Protein AF-A0AAN7B125-F1 (afdb_monomer)

Mean predicted aligned error: 14.92 Å

Organism: NCBI:txid261697

Solvent-accessible surface area (backbone atoms only — not comparable to full-atom values): 8535 Å² total; per-residue (Å²): 144,81,90,85,90,83,89,74,84,82,76,63,63,69,61,56,51,55,52,49,53,53,51,49,52,53,51,53,51,54,50,52,54,50,54,52,51,53,52,50,50,54,54,58,74,46,65,67,40,29,68,58,43,48,72,75,67,44,90,86,21,77,43,56,79,90,70,43,91,51,66,88,35,71,66,35,53,54,46,52,53,47,53,51,48,54,46,44,45,39,73,70,56,51,38,48,45,41,70,36,47,34,90,87,30,52,44,32,29,82,75,24,55,34,37,42,56,74,78,78,76,44,30,55,69,43,78,43,88,88,41,50,72,70,48,81,83,44,70,73,81,84,125

Foldseek 3Di:
DDDDDDDPDPPPPVVVVVVVVVVVLVVVLVVVVVVVVVVVVVVVVCVQFDPLCVVVPHPPRRDDLVPDPCCVPPSNVVVVVVVVVVCCCCPVVLQCLQVDADPQQRHGLVPFQQWDDPPVPSNDIDGDDVGDGSHHPNPPPPD

Structure (mmCIF, N/CA/C/O backbone):
data_AF-A0AAN7B125-F1
#
_entry.id   AF-A0AAN7B125-F1
#
loop_
_atom_site.group_PDB
_atom_site.id
_atom_site.type_symbol
_atom_site.label_atom_id
_atom_site.label_alt_id
_atom_site.label_comp_id
_atom_site.label_asym_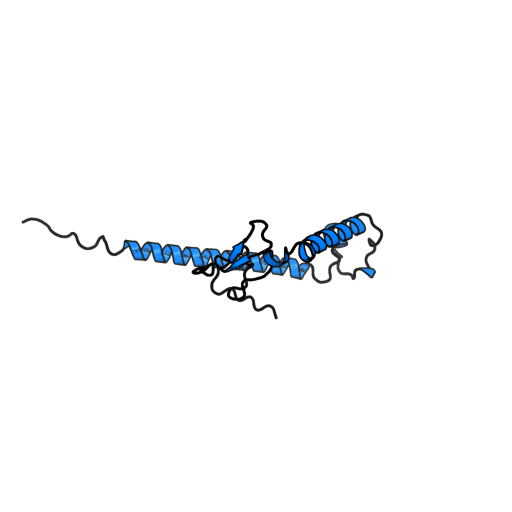id
_atom_site.label_entity_id
_atom_site.label_seq_id
_atom_site.pdbx_PDB_ins_code
_atom_site.Cartn_x
_atom_site.Cartn_y
_atom_site.Cartn_z
_atom_site.occupancy
_atom_site.B_iso_or_equiv
_atom_site.auth_seq_id
_atom_site.auth_comp_id
_atom_site.auth_asym_id
_atom_site.auth_atom_id
_atom_site.pdbx_PDB_model_num
ATOM 1 N N . SER A 1 1 ? -35.787 22.859 63.362 1.00 43.91 1 SER A N 1
ATOM 2 C CA . SER A 1 1 ? -36.074 22.870 61.915 1.00 43.91 1 SER A CA 1
ATOM 3 C C . SER A 1 1 ? -34.750 22.960 61.172 1.00 43.91 1 SER A C 1
ATOM 5 O O . SER A 1 1 ? -34.173 24.036 61.114 1.00 43.91 1 SER A O 1
ATOM 7 N N . ILE A 1 2 ? -34.184 21.823 60.749 1.00 35.06 2 ILE A N 1
ATOM 8 C CA . ILE A 1 2 ? -32.894 21.752 60.042 1.00 35.06 2 ILE A CA 1
ATOM 9 C C . ILE A 1 2 ? -33.045 20.765 58.881 1.00 35.06 2 ILE A C 1
ATOM 11 O O . ILE A 1 2 ? -33.550 19.658 59.050 1.00 35.06 2 ILE A O 1
ATOM 15 N N . ARG A 1 3 ? -32.638 21.249 57.706 1.00 42.34 3 ARG A N 1
ATOM 16 C CA . ARG A 1 3 ? -32.672 20.642 56.373 1.00 42.34 3 ARG A CA 1
ATOM 17 C C . ARG A 1 3 ? -31.980 19.276 56.325 1.00 42.34 3 ARG A C 1
ATOM 19 O O . ARG A 1 3 ? -30.883 19.143 56.854 1.00 42.34 3 ARG A O 1
ATOM 26 N N . LYS A 1 4 ? -32.552 18.337 55.564 1.00 36.84 4 LYS A N 1
ATOM 27 C CA . LYS A 1 4 ? -31.807 17.310 54.815 1.00 36.84 4 LYS A CA 1
ATOM 28 C C . LYS A 1 4 ? -32.515 17.054 53.480 1.00 36.84 4 LYS A C 1
ATOM 30 O O . LYS A 1 4 ? -33.479 16.303 53.414 1.00 36.84 4 LYS A O 1
ATOM 35 N N . GLN A 1 5 ? -32.041 17.720 52.434 1.00 45.06 5 GLN A N 1
ATOM 36 C CA . GLN A 1 5 ? -32.229 17.320 51.042 1.00 45.06 5 GLN A CA 1
ATOM 37 C C . GLN A 1 5 ? -30.831 17.267 50.437 1.00 45.06 5 GLN A C 1
ATOM 39 O O . GLN A 1 5 ? -30.386 18.248 49.868 1.00 45.06 5 GLN A O 1
ATOM 44 N N . ASP A 1 6 ? -30.137 16.148 50.607 1.00 43.84 6 ASP A N 1
ATOM 45 C CA . ASP A 1 6 ? -28.892 15.863 49.895 1.00 43.84 6 ASP A CA 1
ATOM 46 C C . ASP A 1 6 ? -28.860 14.357 49.641 1.00 43.84 6 ASP A C 1
ATOM 48 O O . ASP A 1 6 ? -28.513 13.567 50.514 1.00 43.84 6 ASP A O 1
ATOM 52 N N . GLY A 1 7 ? -29.339 13.946 48.466 1.00 38.97 7 GLY A N 1
ATOM 53 C CA . GLY A 1 7 ? -29.439 12.527 48.114 1.00 38.97 7 GLY A CA 1
ATOM 54 C C . GLY A 1 7 ? -29.628 12.238 46.627 1.00 38.97 7 GLY A C 1
ATOM 55 O O . GLY A 1 7 ? -30.124 11.171 46.289 1.00 38.97 7 GLY A O 1
ATOM 56 N N . VAL A 1 8 ? -29.284 13.170 45.726 1.00 44.94 8 VAL A N 1
ATOM 57 C CA . VAL A 1 8 ? -29.520 12.986 44.273 1.00 44.94 8 VAL A CA 1
ATOM 58 C C . VAL A 1 8 ? -28.265 13.214 43.412 1.00 44.94 8 VAL A C 1
ATOM 60 O O . VAL A 1 8 ? -28.273 12.942 42.216 1.00 44.94 8 VAL A O 1
ATOM 63 N N . ALA A 1 9 ? -27.139 13.652 43.981 1.00 43.25 9 ALA A N 1
ATOM 64 C CA . ALA A 1 9 ? -25.988 14.068 43.171 1.00 43.25 9 ALA A CA 1
ATOM 65 C C . ALA A 1 9 ? -25.040 12.933 42.720 1.00 43.25 9 ALA A C 1
ATOM 67 O O . ALA A 1 9 ? -24.171 13.176 41.884 1.00 43.25 9 ALA A O 1
ATOM 68 N N . GLU A 1 10 ? -25.178 11.701 43.222 1.00 43.03 10 GLU A N 1
ATOM 69 C CA . GLU A 1 10 ? -24.097 10.702 43.102 1.00 43.03 10 GLU A CA 1
ATOM 70 C C . GLU A 1 10 ? -24.334 9.579 42.072 1.00 43.03 10 GLU A C 1
ATOM 72 O O . GLU A 1 10 ? -23.414 8.838 41.741 1.00 43.03 10 GLU A O 1
ATOM 77 N N . VAL A 1 11 ? -25.522 9.496 41.460 1.00 45.34 11 VAL A N 1
ATOM 78 C CA . VAL A 1 11 ? -25.877 8.400 40.525 1.00 45.34 11 VAL A CA 1
ATOM 79 C C . VAL A 1 11 ? -25.667 8.764 39.037 1.00 45.34 11 VAL A C 1
ATOM 81 O O . VAL A 1 11 ? -25.629 7.891 38.173 1.00 45.34 11 VAL A O 1
ATOM 84 N N . LEU A 1 12 ? -25.454 10.043 38.699 1.00 47.97 12 LEU A N 1
ATOM 85 C CA . LEU A 1 12 ? -25.426 10.528 37.302 1.00 47.97 12 LEU A CA 1
ATOM 86 C C . LEU A 1 12 ? -24.040 10.534 36.622 1.00 47.97 12 LEU A C 1
ATOM 88 O O . LEU A 1 12 ? -23.951 10.662 35.399 1.00 47.97 12 LEU A O 1
ATOM 92 N N . ARG A 1 13 ? -22.940 10.389 37.371 1.00 49.44 13 ARG A N 1
ATOM 93 C CA . ARG A 1 13 ? -21.573 10.460 36.808 1.00 49.44 13 ARG A CA 1
ATOM 94 C C . ARG A 1 13 ? -21.173 9.255 35.932 1.00 49.44 13 ARG A C 1
ATOM 96 O O . ARG A 1 13 ? -20.663 9.509 34.837 1.00 49.44 13 ARG A O 1
ATOM 103 N N . PRO A 1 14 ? -21.447 7.986 36.304 1.00 50.62 14 PRO A N 1
ATOM 104 C CA . PRO A 1 14 ? -21.005 6.824 35.521 1.00 50.62 14 PRO A CA 1
ATOM 105 C C . PRO A 1 14 ? -21.664 6.728 34.135 1.00 50.62 14 PRO A C 1
ATOM 107 O O . PRO A 1 14 ? -21.019 6.346 33.159 1.00 50.62 14 PRO A O 1
ATOM 110 N N . GLN A 1 15 ? -22.934 7.140 34.015 1.00 53.91 15 GLN A N 1
ATOM 111 C CA . GLN A 1 15 ? -23.668 7.100 32.742 1.00 53.91 15 GLN A CA 1
ATOM 112 C C . GLN A 1 15 ? -23.100 8.089 31.716 1.00 53.91 15 GLN A C 1
ATOM 114 O O . GLN A 1 15 ? -23.034 7.793 30.524 1.00 53.91 15 GLN A O 1
ATOM 119 N N . SER A 1 16 ? -22.624 9.251 32.172 1.00 64.38 16 SER A N 1
ATOM 120 C CA . SER A 1 16 ? -22.056 10.277 31.291 1.00 64.38 16 SER A CA 1
ATOM 121 C C . SER A 1 16 ? -20.734 9.845 30.641 1.00 64.38 16 SER A C 1
ATOM 123 O O . SER A 1 16 ? -20.464 10.199 29.492 1.00 64.38 16 SER A O 1
ATOM 125 N N . GLN A 1 17 ? -19.933 9.046 31.350 1.00 69.69 17 GLN A N 1
ATOM 126 C CA . GLN A 1 17 ? -18.635 8.558 30.890 1.00 69.69 17 GLN A CA 1
ATOM 127 C C . GLN A 1 17 ? -18.803 7.412 29.887 1.00 69.69 17 GLN A C 1
ATOM 129 O O . GLN A 1 17 ? -18.269 7.491 28.784 1.00 69.69 17 GLN A O 1
ATOM 134 N N . ALA A 1 18 ? -19.662 6.434 30.196 1.00 71.75 18 ALA A N 1
ATOM 135 C CA . ALA A 1 18 ? -19.988 5.334 29.287 1.00 71.75 18 ALA A CA 1
ATOM 136 C C . ALA A 1 18 ? -20.588 5.826 27.954 1.00 71.75 18 ALA A C 1
ATOM 138 O O . ALA A 1 18 ? -20.242 5.331 26.880 1.00 71.75 18 ALA A O 1
ATOM 139 N N . VAL A 1 19 ? -21.448 6.851 27.997 1.00 77.25 19 VAL A N 1
ATOM 140 C CA . VAL A 1 19 ? -22.017 7.466 26.785 1.00 77.25 19 VAL A CA 1
ATOM 141 C C . VAL A 1 19 ? -20.947 8.200 25.969 1.00 77.25 19 VAL A C 1
ATOM 143 O O . VAL A 1 19 ? -20.952 8.113 24.740 1.00 77.25 19 VAL A O 1
ATOM 146 N N . ARG A 1 20 ? -20.006 8.900 26.618 1.00 74.25 20 ARG A N 1
ATOM 147 C CA . ARG A 1 20 ? -18.870 9.546 25.933 1.00 74.25 20 ARG A CA 1
ATOM 148 C C . ARG A 1 20 ? -17.952 8.520 25.277 1.00 74.25 20 ARG A C 1
ATOM 150 O O . ARG A 1 20 ? -17.611 8.688 24.112 1.00 74.25 20 ARG A O 1
ATOM 157 N N . GLU A 1 21 ? -17.616 7.443 25.979 1.00 76.00 21 GLU A N 1
ATOM 158 C CA . GLU A 1 21 ? -16.791 6.354 25.448 1.00 76.00 21 GLU A CA 1
ATOM 159 C C . GLU A 1 21 ? -17.463 5.647 24.267 1.00 76.00 21 GLU A C 1
ATOM 161 O O . GLU A 1 21 ? -16.819 5.384 23.254 1.00 76.00 21 GLU A O 1
ATOM 166 N N . SER A 1 22 ? -18.770 5.390 24.351 1.00 72.81 22 SER A N 1
ATOM 167 C CA . SER A 1 22 ? -19.545 4.804 23.252 1.00 72.81 22 SER A CA 1
ATOM 168 C C . SER A 1 22 ? -19.554 5.707 22.009 1.00 72.81 22 SER A C 1
ATOM 170 O O . SER A 1 22 ? -19.305 5.245 20.890 1.00 72.81 22 SER A O 1
ATOM 172 N N . ARG A 1 23 ? -19.760 7.018 22.193 1.00 75.19 23 ARG A N 1
ATOM 173 C CA . ARG A 1 23 ? -19.692 8.006 21.103 1.00 75.19 23 ARG A CA 1
ATOM 174 C C . ARG A 1 23 ? -18.298 8.091 20.488 1.00 75.19 23 ARG A C 1
ATOM 176 O O . ARG A 1 23 ? -18.187 8.115 19.265 1.00 75.19 23 ARG A O 1
ATOM 183 N N . GLN A 1 24 ? -17.256 8.083 21.317 1.00 73.62 24 GLN A N 1
ATOM 184 C CA . GLN A 1 24 ? -15.870 8.105 20.861 1.00 73.62 24 GLN A CA 1
ATOM 185 C C . GLN A 1 24 ? -15.551 6.867 20.014 1.00 73.62 24 GLN A C 1
ATOM 187 O O . GLN A 1 24 ? -15.118 7.008 18.874 1.00 73.62 24 GLN A O 1
ATOM 192 N N . ARG A 1 25 ? -15.896 5.665 20.499 1.00 70.56 25 ARG A N 1
ATOM 193 C CA . ARG A 1 25 ? -15.733 4.407 19.746 1.00 70.56 25 ARG A CA 1
ATOM 194 C C . ARG A 1 25 ? -16.458 4.436 18.402 1.00 70.56 25 ARG A C 1
ATOM 196 O O . ARG A 1 25 ? -15.910 4.006 17.393 1.00 70.56 25 ARG A O 1
ATOM 203 N N . THR A 1 26 ? -17.676 4.972 18.376 1.00 70.56 26 THR A N 1
ATOM 204 C CA . THR A 1 26 ? -18.472 5.084 17.144 1.00 70.56 26 THR A CA 1
ATOM 205 C C . THR A 1 26 ? -17.822 6.046 16.146 1.00 70.56 26 THR A C 1
ATOM 207 O O . THR A 1 26 ? -17.769 5.767 14.948 1.00 70.56 26 THR A O 1
ATOM 210 N N . SER A 1 27 ? -17.289 7.168 16.636 1.00 73.38 27 SER A N 1
ATOM 211 C CA . SER A 1 27 ? -16.549 8.139 15.828 1.00 73.38 27 SER A CA 1
ATOM 212 C C . SER A 1 27 ? -15.260 7.544 15.254 1.00 73.38 27 SER A C 1
ATOM 214 O O . SER A 1 27 ? -14.988 7.706 14.065 1.00 73.38 27 SER A O 1
ATOM 216 N N . ASP A 1 28 ? -14.487 6.826 16.070 1.00 70.88 28 ASP A N 1
ATOM 217 C CA . ASP A 1 28 ? -13.236 6.192 15.645 1.00 70.88 28 ASP A CA 1
ATOM 218 C C . ASP A 1 28 ? -13.479 5.088 14.606 1.00 70.88 28 ASP A C 1
ATOM 220 O O . ASP A 1 28 ? -12.762 5.020 13.606 1.00 70.88 28 ASP A O 1
ATOM 224 N N . LEU A 1 29 ? -14.538 4.286 14.772 1.00 69.94 29 LEU A N 1
ATOM 225 C CA . LEU A 1 29 ? -14.965 3.311 13.764 1.00 69.94 29 LEU A CA 1
ATOM 226 C C . LEU A 1 29 ? -15.332 3.994 12.446 1.00 69.94 29 LEU A C 1
ATOM 228 O O . LEU A 1 29 ? -14.868 3.583 11.384 1.00 69.94 29 LEU A O 1
ATOM 232 N N . ARG A 1 30 ? -16.134 5.064 12.500 1.00 71.62 30 ARG A N 1
ATOM 233 C CA . ARG A 1 30 ? -16.547 5.804 11.301 1.00 71.62 30 ARG A CA 1
ATOM 234 C C . ARG A 1 30 ? -15.353 6.409 10.560 1.00 71.62 30 ARG A C 1
ATOM 236 O O . ARG A 1 30 ? -15.341 6.383 9.331 1.00 71.62 30 ARG A O 1
ATOM 243 N N . ARG A 1 31 ? -14.356 6.925 11.289 1.00 74.75 31 ARG A N 1
ATOM 244 C CA . ARG A 1 31 ? -13.098 7.405 10.701 1.00 74.75 31 ARG A CA 1
ATOM 245 C C . ARG A 1 31 ?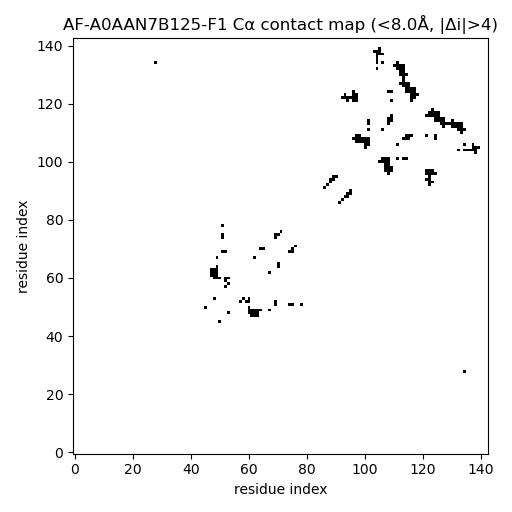 -12.361 6.266 9.993 1.00 74.75 31 ARG A C 1
ATOM 247 O O . ARG A 1 31 ? -12.052 6.412 8.816 1.00 74.75 31 ARG A O 1
ATOM 254 N N . GLY A 1 32 ? -12.190 5.123 10.659 1.00 71.81 32 GLY A N 1
ATOM 255 C CA . GLY A 1 32 ? -11.536 3.952 10.067 1.00 71.81 32 GLY A CA 1
ATOM 256 C C . GLY A 1 32 ? -12.225 3.457 8.789 1.00 71.81 32 GLY A C 1
ATOM 257 O O . GLY A 1 32 ? -11.558 3.188 7.796 1.00 71.81 32 GLY A O 1
ATOM 258 N N . TYR A 1 33 ? -13.562 3.416 8.758 1.00 71.06 33 TYR A N 1
ATOM 259 C CA . TYR A 1 33 ? -14.303 3.053 7.541 1.00 71.06 33 TYR A CA 1
ATOM 260 C C . TYR A 1 33 ? -14.065 4.020 6.383 1.00 71.06 33 TYR A C 1
ATOM 262 O O . TYR A 1 33 ? -13.948 3.588 5.237 1.00 71.06 33 TYR A O 1
ATOM 270 N N . LYS A 1 34 ? -13.994 5.323 6.672 1.00 76.06 34 LYS A N 1
ATOM 271 C CA . LYS A 1 34 ? -13.725 6.338 5.654 1.00 76.06 34 LYS A CA 1
ATOM 272 C C . LYS A 1 34 ? -12.318 6.175 5.075 1.00 76.06 34 LYS A C 1
ATOM 274 O O . LYS A 1 34 ? -12.178 6.135 3.859 1.00 76.06 34 LYS A O 1
ATOM 279 N N . GLU A 1 35 ? -11.313 6.007 5.931 1.00 78.56 35 GLU A N 1
ATOM 280 C CA . GLU A 1 35 ? -9.921 5.784 5.519 1.00 78.56 35 GLU A CA 1
ATOM 281 C C . GLU A 1 35 ? -9.785 4.521 4.650 1.00 78.56 35 GLU A C 1
ATOM 283 O O . GLU A 1 35 ? -9.173 4.555 3.583 1.00 78.56 35 GLU A O 1
ATOM 288 N N . VAL A 1 36 ? -10.426 3.414 5.048 1.00 76.00 36 VAL A N 1
ATOM 289 C CA . VAL A 1 36 ? -10.442 2.171 4.256 1.00 76.00 36 VAL A CA 1
ATOM 290 C C . VAL A 1 36 ? -11.101 2.386 2.895 1.00 76.00 36 VAL A C 1
ATOM 292 O O . VAL A 1 36 ? -10.558 1.950 1.879 1.00 76.00 36 VAL A O 1
ATOM 295 N N . ALA A 1 37 ? -12.251 3.062 2.852 1.00 75.31 37 ALA A N 1
ATOM 296 C CA . ALA A 1 37 ? -12.957 3.328 1.602 1.00 75.31 37 ALA A CA 1
ATOM 297 C C . ALA A 1 37 ? -12.130 4.206 0.647 1.00 75.31 37 ALA A C 1
ATOM 299 O O . 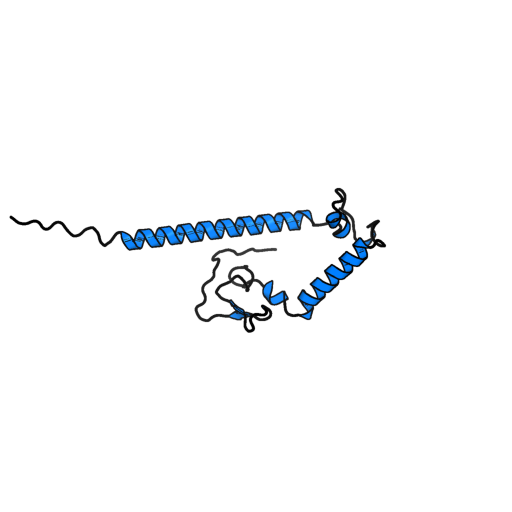ALA A 1 37 ? -12.103 3.950 -0.557 1.00 75.31 37 ALA A O 1
ATOM 300 N N . GLU A 1 38 ? -11.415 5.203 1.173 1.00 80.88 38 GLU A N 1
ATOM 301 C CA . GLU A 1 38 ? -10.521 6.064 0.393 1.00 80.88 38 GLU A CA 1
ATOM 302 C C . GLU A 1 38 ? -9.362 5.267 -0.216 1.00 80.88 38 GLU A C 1
ATOM 304 O O . GLU A 1 38 ? -9.112 5.371 -1.419 1.00 80.88 38 GLU A O 1
ATOM 309 N N . VAL A 1 39 ? -8.710 4.404 0.569 1.00 76.50 39 VAL A N 1
ATOM 310 C CA . VAL A 1 39 ? -7.642 3.529 0.060 1.00 76.50 39 VAL A CA 1
ATOM 311 C C . VAL A 1 39 ? -8.185 2.554 -0.983 1.00 76.50 39 VAL A C 1
ATOM 313 O O . VAL A 1 39 ? -7.586 2.386 -2.043 1.00 76.50 39 VAL A O 1
ATOM 316 N N . GLN A 1 40 ? -9.345 1.940 -0.739 1.00 75.31 40 GLN A N 1
ATOM 317 C CA . GLN A 1 40 ? -9.982 1.048 -1.712 1.00 75.31 40 GLN A CA 1
ATOM 318 C C . GLN A 1 40 ? -10.283 1.766 -3.029 1.00 75.31 40 GLN A C 1
ATOM 320 O O . GLN A 1 40 ? -10.060 1.201 -4.099 1.00 75.31 40 GLN A O 1
ATOM 325 N N . GLN A 1 41 ? -10.759 3.010 -2.971 1.00 80.69 41 GLN A N 1
ATOM 326 C CA . GLN A 1 41 ? -11.021 3.805 -4.165 1.00 80.69 41 GLN A CA 1
ATOM 327 C C . GLN A 1 41 ? -9.728 4.129 -4.925 1.00 80.69 41 GLN A C 1
ATOM 329 O O . GLN A 1 41 ? -9.689 4.007 -6.151 1.00 80.69 41 GLN A O 1
ATOM 334 N N . GLN A 1 42 ? -8.656 4.483 -4.212 1.00 79.62 42 GLN A N 1
ATOM 335 C CA . GLN A 1 42 ? -7.343 4.708 -4.816 1.00 79.62 42 GLN A CA 1
ATOM 336 C C . GLN A 1 42 ? -6.824 3.440 -5.502 1.00 79.62 42 GLN A C 1
ATOM 338 O O . GLN A 1 42 ? -6.427 3.503 -6.665 1.00 79.62 42 GLN A O 1
ATOM 343 N N . LEU A 1 43 ? -6.908 2.280 -4.844 1.00 79.75 43 LEU A N 1
ATOM 344 C CA . LEU A 1 43 ? -6.495 0.995 -5.415 1.00 79.75 43 LEU A CA 1
ATOM 345 C C . LEU A 1 43 ? -7.313 0.624 -6.655 1.00 79.75 43 LEU A C 1
ATOM 347 O O . LEU A 1 43 ? -6.731 0.255 -7.673 1.00 79.75 43 LEU A O 1
ATOM 351 N N . LYS A 1 44 ? -8.643 0.782 -6.610 1.00 79.81 44 LYS A N 1
ATOM 352 C CA . LYS A 1 44 ? -9.524 0.551 -7.769 1.00 79.81 44 LYS A CA 1
ATOM 353 C C . LYS A 1 44 ? -9.132 1.421 -8.957 1.00 79.81 44 LYS A C 1
ATOM 355 O O . LYS A 1 44 ? -9.073 0.926 -10.075 1.00 79.81 44 LYS A O 1
ATOM 360 N N . SER A 1 45 ? -8.804 2.689 -8.711 1.00 80.62 45 SER A N 1
ATOM 361 C CA . S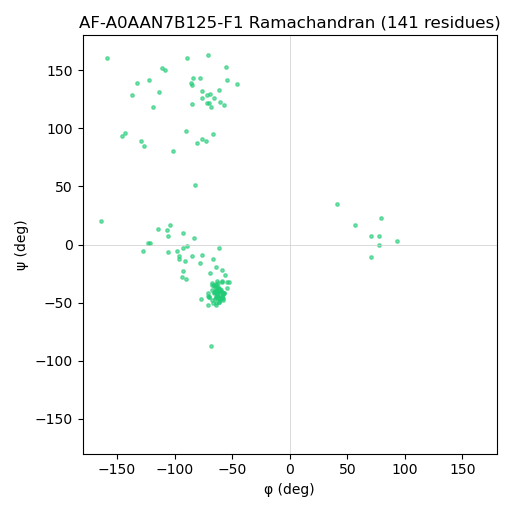ER A 1 45 ? -8.378 3.613 -9.768 1.00 80.62 45 SER A CA 1
ATOM 362 C C . SER A 1 45 ? -7.032 3.253 -10.407 1.00 80.62 45 SER A C 1
ATOM 364 O O . SER A 1 45 ? -6.682 3.838 -11.428 1.00 80.62 45 SER A O 1
ATOM 366 N N . CYS A 1 46 ? -6.268 2.338 -9.803 1.00 79.81 46 CYS A N 1
ATOM 367 C CA . CYS A 1 46 ? -4.997 1.839 -10.323 1.00 79.81 46 CYS A CA 1
ATOM 368 C C . CYS A 1 46 ? -5.144 0.519 -11.096 1.00 79.81 46 CYS A C 1
ATOM 370 O O . CYS A 1 46 ? -4.179 0.074 -11.717 1.00 79.81 46 CYS A O 1
ATOM 372 N N . VAL A 1 47 ? -6.312 -0.133 -11.053 1.00 81.88 47 VAL A N 1
ATOM 373 C CA . VAL A 1 47 ? -6.532 -1.410 -11.743 1.00 81.88 47 VAL A CA 1
ATOM 374 C C . VAL A 1 47 ? -6.450 -1.195 -13.252 1.00 81.88 47 VAL A C 1
ATOM 376 O O . VAL A 1 47 ? -7.135 -0.345 -13.811 1.00 81.88 47 VAL A O 1
ATOM 379 N N . GLY A 1 48 ? -5.594 -1.976 -13.915 1.00 79.25 48 GLY A N 1
ATOM 380 C CA . GLY A 1 48 ? -5.363 -1.876 -15.358 1.00 79.25 48 GLY A CA 1
ATOM 381 C C . GLY A 1 48 ? -4.471 -0.705 -15.783 1.00 79.25 48 GLY A C 1
ATOM 382 O O . GLY A 1 48 ? -4.190 -0.577 -16.973 1.00 79.25 48 GLY A O 1
ATOM 383 N N . CYS A 1 49 ? -3.996 0.122 -14.845 1.00 86.25 49 CYS A N 1
ATOM 384 C CA . CYS A 1 49 ? -3.033 1.179 -15.133 1.00 86.25 49 CYS A CA 1
ATOM 385 C C . CYS A 1 49 ? -1.591 0.655 -15.088 1.00 86.25 49 CYS A C 1
ATOM 387 O O . CYS A 1 49 ? -1.188 -0.052 -14.162 1.00 86.25 49 CYS A O 1
ATOM 389 N N . CYS A 1 50 ? -0.764 1.103 -16.026 1.00 88.38 50 CYS A N 1
ATOM 390 C CA . CYS A 1 50 ? 0.676 0.982 -15.942 1.00 88.38 50 CYS A CA 1
ATOM 391 C C . CYS A 1 50 ? 1.204 1.886 -14.826 1.00 88.38 50 CYS A C 1
ATOM 393 O O . CYS A 1 50 ? 1.084 3.112 -14.873 1.00 88.38 50 CYS A O 1
ATOM 395 N N . VAL A 1 51 ? 1.835 1.266 -13.828 1.00 84.00 51 VAL A N 1
ATOM 396 C CA . VAL A 1 51 ? 2.393 1.956 -12.658 1.00 84.00 51 VAL A CA 1
ATOM 397 C C . VAL A 1 51 ? 3.447 3.004 -13.031 1.00 84.00 51 VAL A C 1
ATOM 399 O O . VAL A 1 51 ? 3.522 4.039 -12.378 1.00 84.00 51 VAL A O 1
ATOM 402 N N . VAL A 1 52 ? 4.218 2.780 -14.102 1.00 88.25 52 VAL A N 1
ATOM 403 C CA . VAL A 1 52 ? 5.247 3.724 -14.568 1.00 88.25 52 VAL A CA 1
ATOM 404 C C . VAL A 1 52 ? 4.600 4.969 -15.171 1.00 88.25 52 VAL A C 1
ATOM 406 O O . VAL A 1 52 ?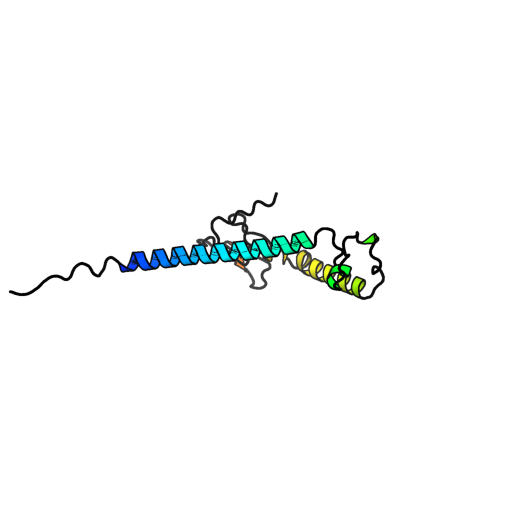 4.887 6.071 -14.716 1.00 88.25 52 VAL A O 1
ATOM 409 N N . CYS A 1 53 ? 3.671 4.803 -16.118 1.00 89.25 53 CYS A N 1
ATOM 410 C CA . CYS A 1 53 ? 2.934 5.915 -16.732 1.00 89.25 53 CYS A CA 1
ATOM 411 C C . CYS A 1 53 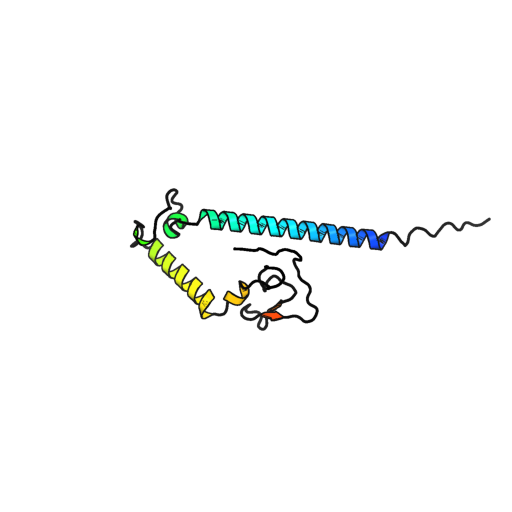? 2.123 6.706 -15.699 1.00 89.25 53 CYS A C 1
ATOM 413 O O . CYS A 1 53 ? 2.128 7.934 -15.704 1.00 89.25 53 CYS A O 1
ATOM 415 N N . ARG A 1 54 ? 1.500 6.017 -14.737 1.00 86.25 54 ARG A N 1
ATOM 416 C CA . ARG A 1 54 ? 0.796 6.686 -13.641 1.00 86.25 54 ARG A CA 1
ATOM 417 C C . ARG A 1 54 ? 1.742 7.483 -12.739 1.00 86.25 54 ARG A C 1
ATOM 419 O O . ARG A 1 54 ? 1.396 8.583 -12.324 1.00 86.25 54 ARG A O 1
ATOM 426 N N . PHE A 1 55 ? 2.924 6.946 -12.434 1.00 84.25 55 PHE A N 1
ATOM 427 C CA . PHE A 1 55 ? 3.914 7.620 -11.590 1.00 84.25 55 PHE A CA 1
ATOM 428 C C . PHE A 1 55 ? 4.445 8.911 -12.224 1.00 84.25 55 PHE A C 1
ATOM 430 O O . PHE A 1 55 ? 4.660 9.890 -11.516 1.00 84.25 55 PHE A O 1
ATOM 437 N N . VAL A 1 56 ? 4.601 8.937 -13.549 1.00 86.25 56 VAL A N 1
ATOM 438 C CA . VAL A 1 56 ? 5.012 10.145 -14.286 1.00 86.25 56 VAL A CA 1
ATOM 439 C C . VAL A 1 56 ? 3.848 11.098 -14.595 1.00 86.25 56 VAL A C 1
ATOM 441 O O . VAL A 1 56 ? 4.050 12.101 -15.273 1.00 86.25 56 VAL A O 1
ATOM 444 N N . GLY A 1 57 ? 2.640 10.815 -14.091 1.00 83.44 57 GLY A N 1
ATOM 445 C CA . GLY A 1 57 ? 1.476 11.696 -14.217 1.00 83.44 57 GLY A CA 1
ATOM 446 C C . GLY A 1 57 ? 0.763 11.632 -15.569 1.00 83.44 57 GLY A C 1
ATOM 447 O O . GLY A 1 57 ? 0.086 12.583 -15.944 1.00 83.44 57 GLY A O 1
ATOM 448 N N . GLU A 1 58 ? 0.910 10.537 -16.316 1.00 84.62 58 GLU A N 1
ATOM 449 C CA . GLU A 1 58 ? 0.283 10.377 -17.628 1.00 84.62 58 GLU A CA 1
ATOM 450 C C . GLU A 1 58 ? -1.218 10.060 -17.491 1.00 84.62 58 GLU A C 1
ATOM 452 O O . GLU A 1 58 ? -1.610 9.108 -16.810 1.00 84.62 58 GLU A O 1
ATOM 457 N N . GLU A 1 59 ? -2.067 10.851 -18.155 1.00 76.94 59 GLU A N 1
ATOM 458 C CA . GLU A 1 59 ? -3.531 10.711 -18.082 1.00 76.94 59 GLU A CA 1
ATOM 459 C C . GLU A 1 59 ? -4.023 9.390 -18.699 1.00 76.94 59 GLU A C 1
ATOM 461 O O . GLU A 1 59 ? -4.943 8.754 -18.184 1.00 76.94 59 GLU A O 1
ATOM 466 N N . GLN A 1 60 ? -3.374 8.936 -19.777 1.00 78.31 60 GLN A N 1
ATOM 467 C CA . GLN A 1 60 ? -3.669 7.667 -20.446 1.00 78.31 60 GLN A CA 1
ATOM 468 C C . GLN A 1 60 ? -2.654 6.596 -20.046 1.00 78.31 60 GLN A C 1
ATOM 470 O O . GLN A 1 60 ? -1.719 6.289 -20.778 1.00 78.31 60 GLN A O 1
ATOM 475 N N . CYS A 1 61 ? -2.855 5.997 -18.874 1.00 86.31 61 CYS A N 1
ATOM 476 C CA . CYS A 1 61 ? -1.993 4.926 -18.371 1.00 86.31 61 CYS A CA 1
ATOM 477 C C . CYS A 1 61 ? -2.625 3.526 -18.449 1.00 86.31 61 CYS A C 1
ATOM 479 O O . CYS A 1 61 ? -2.042 2.583 -17.928 1.00 86.31 61 CYS A O 1
ATOM 481 N N . TYR A 1 62 ? -3.790 3.345 -19.082 1.00 87.50 62 TYR A N 1
ATOM 482 C CA . TYR A 1 62 ? -4.456 2.037 -19.189 1.00 87.50 62 TYR A CA 1
ATOM 483 C C . TYR A 1 62 ? -3.862 1.182 -20.308 1.00 87.50 62 TYR A C 1
ATOM 485 O O . TYR A 1 62 ? -4.329 1.208 -21.444 1.00 87.50 62 TYR A O 1
ATOM 493 N N . HIS A 1 63 ? -2.821 0.426 -19.986 1.00 87.44 63 HIS A N 1
ATOM 494 C CA . HIS A 1 63 ? -2.224 -0.538 -20.901 1.00 87.44 63 HIS A CA 1
ATOM 495 C C . HIS A 1 63 ? -1.439 -1.596 -20.130 1.00 87.44 63 HIS A C 1
ATOM 497 O O . HIS A 1 63 ? -1.032 -1.405 -18.980 1.00 87.44 63 HIS A O 1
ATOM 503 N N . GLN A 1 64 ? -1.205 -2.724 -20.794 1.00 82.50 64 GLN A N 1
ATOM 504 C CA . GLN A 1 64 ? -0.412 -3.808 -20.236 1.00 82.50 64 GLN A CA 1
ATOM 505 C C . GLN A 1 64 ? 1.077 -3.435 -20.156 1.00 82.50 64 GLN A C 1
ATOM 507 O O . GLN A 1 64 ? 1.551 -2.476 -20.779 1.00 82.50 64 GLN A O 1
ATOM 512 N N . LYS A 1 65 ? 1.824 -4.197 -19.348 1.00 77.62 65 LYS A N 1
ATOM 513 C CA . LYS A 1 65 ? 3.265 -3.994 -19.117 1.00 77.62 65 LYS A CA 1
ATOM 514 C C . LYS A 1 65 ? 4.064 -4.057 -20.428 1.00 77.62 65 LYS A C 1
ATOM 516 O O . LYS A 1 65 ? 4.957 -3.247 -20.650 1.00 77.62 65 LYS A O 1
ATOM 521 N N . ASP A 1 66 ? 3.744 -5.013 -21.287 1.00 82.38 66 ASP A N 1
ATOM 522 C CA . ASP A 1 66 ? 4.374 -5.250 -22.592 1.00 82.38 66 ASP A CA 1
ATOM 523 C C . ASP A 1 66 ? 4.075 -4.154 -23.627 1.00 82.38 66 ASP A C 1
ATOM 525 O O . ASP A 1 66 ? 4.878 -3.923 -24.523 1.00 82.38 66 ASP A O 1
ATOM 529 N N . GLN A 1 67 ? 2.962 -3.439 -23.468 1.00 86.56 67 GLN A N 1
ATOM 530 C CA . GLN A 1 67 ? 2.534 -2.349 -24.351 1.00 86.56 67 GLN A CA 1
ATOM 531 C C . GLN A 1 67 ? 3.081 -0.975 -23.931 1.00 86.56 67 GLN A C 1
ATOM 533 O O . GLN A 1 67 ? 2.805 0.033 -24.585 1.00 86.56 67 GLN A O 1
ATOM 538 N N . CYS A 1 68 ? 3.835 -0.898 -22.829 1.00 88.25 68 CYS A N 1
ATOM 539 C CA . CYS A 1 68 ? 4.346 0.373 -22.333 1.00 88.25 68 CYS A CA 1
ATOM 540 C C . CYS A 1 68 ? 5.458 0.924 -23.232 1.00 88.25 68 CYS A C 1
ATOM 542 O O . CYS A 1 68 ? 6.523 0.326 -23.365 1.00 88.25 68 CYS A O 1
ATOM 544 N N . ARG A 1 69 ? 5.259 2.133 -23.767 1.00 89.50 69 ARG A N 1
ATOM 545 C CA . ARG A 1 69 ? 6.273 2.850 -24.566 1.00 89.50 69 ARG A CA 1
ATOM 546 C C . ARG A 1 69 ? 7.529 3.216 -23.771 1.00 89.50 69 ARG A C 1
ATOM 548 O O . ARG A 1 69 ? 8.565 3.486 -24.360 1.00 89.50 69 ARG A O 1
ATOM 555 N N . ARG A 1 70 ? 7.430 3.238 -22.440 1.00 86.94 70 ARG A N 1
ATOM 556 C CA . ARG A 1 70 ? 8.521 3.579 -21.516 1.00 86.94 70 ARG A CA 1
ATOM 557 C C . ARG A 1 70 ? 9.295 2.354 -21.033 1.00 86.94 70 ARG A C 1
ATOM 559 O O . ARG A 1 70 ? 10.090 2.481 -20.119 1.00 86.94 70 ARG A O 1
ATOM 566 N N . ARG A 1 71 ? 9.068 1.170 -21.608 1.00 86.25 71 ARG A N 1
ATOM 567 C CA . ARG A 1 71 ? 9.668 -0.090 -21.138 1.00 86.25 71 ARG A CA 1
ATOM 568 C C . ARG A 1 71 ? 11.196 -0.057 -21.030 1.00 86.25 71 ARG A C 1
ATOM 570 O O . ARG A 1 71 ? 11.743 -0.696 -20.141 1.00 86.25 71 ARG A O 1
ATOM 577 N N . ASP A 1 72 ? 11.852 0.707 -21.894 1.00 88.31 72 ASP A N 1
ATOM 578 C CA . ASP A 1 72 ? 13.311 0.838 -21.919 1.00 88.31 72 ASP A CA 1
ATOM 579 C C . ASP A 1 72 ? 13.793 2.177 -21.317 1.00 88.31 72 ASP A C 1
ATOM 581 O O . ASP A 1 72 ? 14.921 2.599 -21.559 1.00 88.31 72 ASP A O 1
ATOM 585 N N . SER A 1 73 ? 12.939 2.875 -20.556 1.00 90.06 73 SER A N 1
ATOM 586 C CA . SER A 1 73 ? 13.262 4.166 -19.937 1.00 90.06 73 SER A CA 1
ATOM 587 C C . SER A 1 73 ? 13.889 4.019 -18.547 1.00 90.06 73 SER A C 1
ATOM 589 O O . SER A 1 73 ? 13.729 3.003 -17.864 1.00 90.06 73 SER A O 1
ATOM 591 N N . GLU A 1 74 ? 14.578 5.062 -18.082 1.00 91.19 74 GLU A N 1
ATOM 592 C CA . GLU A 1 74 ? 15.166 5.082 -16.737 1.00 91.19 74 GLU A CA 1
ATOM 593 C C . GLU A 1 74 ? 14.099 4.979 -15.639 1.00 91.19 74 GLU A C 1
ATOM 595 O O . GLU A 1 74 ? 14.298 4.297 -14.632 1.00 91.19 74 GLU A O 1
ATOM 600 N N . GLU A 1 75 ? 12.931 5.597 -15.837 1.00 88.38 75 GLU A N 1
ATOM 601 C CA . GLU A 1 75 ? 11.811 5.525 -14.896 1.00 88.38 75 GLU A CA 1
ATOM 602 C C . GLU A 1 75 ? 11.276 4.101 -14.760 1.00 88.38 75 GLU A C 1
ATOM 604 O O . GLU A 1 75 ? 10.858 3.698 -13.671 1.00 88.38 75 GLU A O 1
ATOM 609 N N . TRP A 1 76 ? 11.309 3.324 -15.845 1.00 90.69 76 TRP A N 1
ATOM 610 C CA . TRP A 1 76 ? 10.927 1.921 -15.817 1.00 90.69 76 TRP A CA 1
ATOM 611 C C . TRP A 1 76 ? 11.894 1.086 -14.994 1.00 90.69 76 TRP A C 1
ATOM 613 O O . TRP A 1 76 ? 11.461 0.377 -14.085 1.00 90.69 76 TRP A O 1
ATOM 623 N N . VAL A 1 77 ? 13.196 1.218 -15.255 1.00 90.19 77 VAL A N 1
ATOM 624 C CA . VAL A 1 77 ? 14.242 0.514 -14.500 1.00 90.19 77 VAL A CA 1
ATOM 625 C C . VAL A 1 77 ? 14.164 0.882 -13.017 1.00 90.19 77 VAL A C 1
ATOM 627 O O . VAL A 1 77 ? 14.125 0.006 -12.151 1.00 90.19 77 VAL A O 1
ATOM 630 N N . ALA A 1 78 ? 14.034 2.175 -12.708 1.00 89.00 78 ALA A N 1
ATOM 631 C CA . ALA A 1 78 ? 13.882 2.655 -11.340 1.00 89.00 78 ALA A CA 1
ATOM 632 C C . ALA A 1 78 ? 12.621 2.095 -10.662 1.00 89.00 78 ALA A C 1
ATOM 634 O O . ALA A 1 78 ? 12.648 1.772 -9.469 1.00 89.00 78 ALA A O 1
ATOM 635 N N . MET A 1 79 ? 11.513 1.969 -11.397 1.00 87.56 79 MET A N 1
ATOM 636 C CA . MET A 1 79 ? 10.277 1.388 -10.882 1.00 87.56 79 MET A CA 1
ATOM 637 C C . MET A 1 79 ? 10.407 -0.118 -10.645 1.00 87.56 79 MET A C 1
ATOM 639 O O . MET A 1 79 ? 10.008 -0.593 -9.582 1.00 87.56 79 MET A O 1
ATOM 643 N N . GLU A 1 80 ? 10.989 -0.875 -11.577 1.00 87.81 80 GLU A N 1
ATOM 644 C CA . GLU A 1 80 ? 11.238 -2.309 -11.393 1.00 87.81 80 GLU A CA 1
ATOM 645 C C . GLU A 1 80 ? 12.138 -2.566 -10.181 1.00 87.81 80 GLU A C 1
ATOM 647 O O . GLU A 1 80 ? 11.830 -3.433 -9.362 1.00 87.81 80 GLU A O 1
ATOM 652 N N . ASP A 1 81 ? 13.176 -1.754 -9.986 1.00 87.81 81 ASP A N 1
ATOM 653 C CA . ASP A 1 81 ? 14.042 -1.832 -8.811 1.00 87.81 81 ASP A CA 1
ATOM 654 C C . ASP A 1 81 ? 13.307 -1.520 -7.504 1.00 87.81 81 ASP A C 1
ATOM 656 O O . ASP A 1 81 ? 13.591 -2.126 -6.465 1.00 87.81 81 ASP A O 1
ATOM 660 N N . ARG A 1 82 ? 12.367 -0.567 -7.515 1.00 83.75 82 ARG A N 1
ATOM 661 C CA . ARG A 1 82 ? 11.520 -0.265 -6.350 1.00 83.75 82 ARG A CA 1
ATOM 662 C C . ARG A 1 82 ? 10.571 -1.419 -6.053 1.00 83.75 82 ARG A C 1
ATOM 664 O O . ARG A 1 82 ? 10.526 -1.867 -4.911 1.00 83.75 82 ARG A O 1
ATOM 671 N N . ILE A 1 83 ? 9.876 -1.942 -7.064 1.00 83.56 83 ILE A N 1
ATOM 672 C CA . ILE A 1 83 ? 8.980 -3.100 -6.930 1.00 83.56 83 ILE A CA 1
ATOM 673 C C . ILE A 1 83 ? 9.759 -4.305 -6.408 1.00 83.56 83 ILE A C 1
ATOM 675 O O . ILE A 1 83 ? 9.312 -4.976 -5.481 1.00 83.56 83 ILE A O 1
ATOM 679 N N . ARG A 1 84 ? 10.956 -4.556 -6.945 1.00 84.31 84 ARG A N 1
ATOM 680 C CA . ARG A 1 84 ? 11.827 -5.644 -6.501 1.00 84.31 84 ARG A CA 1
ATOM 681 C C . ARG A 1 84 ? 12.277 -5.460 -5.055 1.00 84.31 84 ARG A C 1
ATOM 683 O O . ARG A 1 84 ? 12.280 -6.436 -4.308 1.00 84.31 84 ARG A O 1
ATOM 690 N N . ARG A 1 85 ? 12.652 -4.244 -4.644 1.00 80.50 85 ARG A N 1
ATOM 691 C CA . ARG A 1 85 ? 13.031 -3.939 -3.252 1.00 80.50 85 ARG A CA 1
ATOM 692 C C . ARG A 1 85 ? 11.866 -4.133 -2.295 1.00 80.50 85 ARG A C 1
ATOM 694 O O . ARG A 1 85 ? 12.012 -4.880 -1.334 1.00 80.50 85 ARG A O 1
ATOM 701 N N . VAL A 1 86 ? 10.709 -3.553 -2.607 1.00 76.31 86 VAL A N 1
ATOM 702 C CA . VAL A 1 86 ? 9.477 -3.734 -1.829 1.00 76.31 86 VAL A CA 1
ATOM 703 C C . VAL A 1 86 ? 9.114 -5.215 -1.755 1.00 76.31 86 VAL A C 1
ATOM 705 O O . VAL A 1 86 ? 8.883 -5.728 -0.670 1.00 76.31 86 VAL A O 1
ATOM 708 N N . GLY A 1 87 ? 9.168 -5.941 -2.872 1.00 74.69 87 GLY A N 1
ATOM 709 C CA . GLY A 1 87 ? 8.960 -7.386 -2.896 1.00 74.69 87 GLY A CA 1
ATOM 710 C C . GLY A 1 87 ? 9.950 -8.128 -1.996 1.00 74.69 87 GLY A C 1
ATOM 711 O O . GLY A 1 87 ? 9.550 -8.941 -1.171 1.00 74.69 87 GLY A O 1
ATOM 712 N N . LYS A 1 88 ? 11.246 -7.821 -2.070 1.00 75.38 88 LYS A N 1
ATOM 713 C CA . LYS A 1 88 ? 12.254 -8.453 -1.208 1.00 75.38 88 LYS A CA 1
ATOM 714 C C . LYS A 1 88 ? 12.019 -8.149 0.275 1.00 75.38 88 LYS A C 1
ATOM 716 O O . LYS A 1 88 ? 12.217 -9.029 1.104 1.00 75.38 88 LYS A O 1
ATOM 721 N N . GLU A 1 89 ? 11.578 -6.945 0.620 1.00 68.19 89 GLU A N 1
ATOM 722 C CA . GLU A 1 89 ? 11.234 -6.593 2.000 1.00 68.19 89 GLU A CA 1
ATOM 723 C C . GLU A 1 89 ? 9.964 -7.301 2.485 1.00 68.19 89 GLU A C 1
ATOM 725 O O . GLU A 1 89 ? 9.957 -7.854 3.587 1.00 68.19 89 GLU A O 1
ATOM 730 N N . LEU A 1 90 ? 8.917 -7.328 1.657 1.00 64.12 90 LEU A N 1
ATOM 731 C CA . LEU A 1 90 ? 7.645 -7.984 1.958 1.00 64.12 90 LEU A CA 1
ATOM 732 C C . LEU A 1 90 ? 7.822 -9.500 2.106 1.00 64.12 90 LEU A C 1
ATOM 734 O O . LEU A 1 90 ? 7.426 -10.070 3.122 1.00 64.12 90 LEU A O 1
ATOM 738 N N . PHE A 1 91 ? 8.451 -10.145 1.121 1.00 65.75 91 PHE A N 1
ATOM 739 C CA . PHE A 1 91 ? 8.542 -11.604 1.011 1.00 65.75 91 PHE A CA 1
ATOM 740 C C . PHE A 1 91 ? 9.814 -12.200 1.628 1.00 65.75 91 PHE A C 1
ATOM 742 O O . PHE A 1 91 ? 9.801 -13.345 2.067 1.00 65.75 91 PHE A O 1
ATOM 749 N N . GLY A 1 92 ? 10.919 -11.455 1.676 1.00 60.91 92 GLY A N 1
ATOM 750 C CA . GLY A 1 92 ? 12.196 -11.937 2.216 1.00 60.91 92 GLY A CA 1
ATOM 751 C C . GLY A 1 92 ? 12.409 -11.622 3.697 1.00 60.91 92 GLY A C 1
ATOM 752 O O . GLY A 1 92 ? 13.186 -12.307 4.356 1.00 60.91 92 GLY A O 1
ATOM 753 N N . GLY A 1 93 ? 11.727 -10.605 4.233 1.00 59.66 93 GLY A N 1
ATOM 754 C CA . GLY A 1 93 ? 11.950 -10.091 5.588 1.00 59.66 93 GLY A CA 1
ATOM 755 C C . GLY A 1 93 ? 10.879 -10.443 6.620 1.00 59.66 93 GLY A C 1
ATOM 756 O O . GLY A 1 93 ? 10.858 -9.804 7.665 1.00 59.66 93 GLY A O 1
ATOM 757 N N . ARG A 1 94 ? 9.961 -11.381 6.334 1.00 55.47 94 ARG A N 1
ATOM 758 C CA . ARG A 1 94 ? 8.780 -11.667 7.183 1.00 55.47 94 ARG A CA 1
ATOM 759 C C . ARG A 1 94 ? 7.861 -10.455 7.441 1.00 55.47 94 ARG A C 1
ATOM 761 O O . ARG A 1 94 ? 6.989 -10.499 8.292 1.00 55.47 94 ARG A O 1
ATOM 768 N N . ARG A 1 95 ? 7.961 -9.377 6.656 1.00 60.19 95 ARG A N 1
ATOM 769 C CA . ARG A 1 95 ? 7.146 -8.163 6.866 1.00 60.19 95 ARG A CA 1
ATOM 770 C C . ARG A 1 95 ? 5.701 -8.290 6.396 1.00 60.19 95 ARG A C 1
ATOM 772 O O . ARG A 1 95 ? 4.908 -7.413 6.714 1.00 60.19 95 ARG A O 1
ATOM 779 N N . MET A 1 96 ? 5.347 -9.370 5.692 1.00 58.12 96 MET A N 1
ATOM 780 C CA . MET A 1 96 ? 3.949 -9.733 5.419 1.00 58.12 96 MET A CA 1
ATOM 781 C C . MET A 1 96 ? 3.114 -9.801 6.693 1.00 58.12 96 MET A C 1
ATOM 783 O O . MET A 1 96 ? 1.944 -9.450 6.658 1.00 58.12 96 MET A O 1
ATOM 787 N N . GLU A 1 97 ? 3.720 -10.196 7.812 1.00 60.06 97 GLU A N 1
ATOM 788 C CA . GLU A 1 97 ? 3.074 -10.312 9.118 1.00 60.06 97 GLU A CA 1
ATOM 789 C C . GLU A 1 97 ? 2.469 -8.963 9.582 1.00 60.06 97 GLU A C 1
ATOM 791 O O . GLU A 1 97 ? 1.368 -8.949 10.124 1.00 60.06 97 GLU A O 1
ATOM 796 N N . LYS A 1 98 ? 3.063 -7.809 9.213 1.00 57.56 98 LYS A N 1
ATOM 797 C CA . LYS A 1 98 ? 2.455 -6.466 9.412 1.00 57.56 98 LYS A CA 1
ATOM 798 C C . LYS A 1 98 ? 1.160 -6.261 8.639 1.00 57.56 98 LYS A C 1
ATOM 800 O O . LYS A 1 98 ? 0.318 -5.468 9.051 1.00 57.56 98 LYS A O 1
ATOM 805 N N . PHE A 1 99 ? 1.051 -6.910 7.487 1.00 59.50 99 PHE A N 1
ATOM 806 C CA . PHE A 1 99 ? -0.076 -6.807 6.565 1.00 59.50 99 PHE A CA 1
ATOM 807 C C . PHE A 1 99 ? -1.073 -7.953 6.750 1.00 59.50 99 PHE A C 1
ATOM 809 O O . PHE A 1 99 ? -2.135 -7.935 6.130 1.00 59.50 99 PHE A O 1
ATOM 816 N N . LEU A 1 100 ? -0.767 -8.937 7.604 1.00 68.81 100 LEU A N 1
ATOM 817 C CA . LEU A 1 100 ? -1.723 -9.962 7.985 1.00 68.81 100 LEU A CA 1
ATOM 818 C C . LEU A 1 100 ? -2.805 -9.332 8.850 1.00 68.81 100 LEU A C 1
ATOM 820 O O . LEU A 1 100 ? -2.536 -8.649 9.839 1.00 68.81 100 LEU A O 1
ATOM 824 N N . SER A 1 101 ? -4.051 -9.586 8.480 1.00 71.69 101 SER A N 1
ATOM 825 C CA . SER A 1 101 ? -5.200 -9.174 9.267 1.00 71.69 101 SER A CA 1
ATOM 826 C C . SER A 1 101 ? -5.408 -10.102 10.460 1.00 71.69 101 SER A C 1
ATOM 828 O O . SER A 1 101 ? -5.262 -11.321 10.375 1.00 71.69 101 SER A O 1
ATOM 830 N N . CYS A 1 102 ? -5.830 -9.533 11.585 1.00 74.69 102 CYS A N 1
A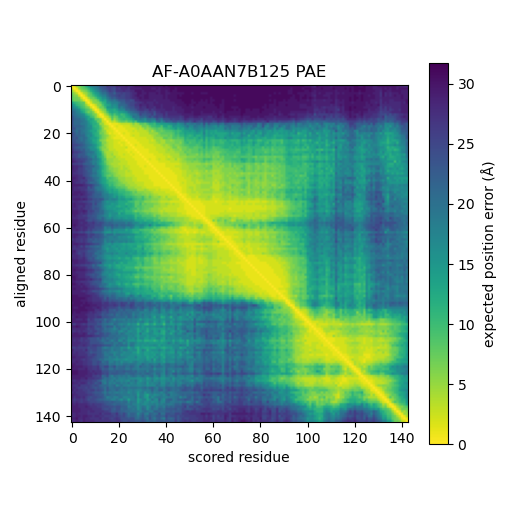TOM 831 C CA . CYS A 1 102 ? -6.431 -10.289 12.668 1.00 74.69 102 CYS A CA 1
ATOM 832 C C . CYS A 1 102 ? -7.652 -11.045 12.128 1.00 74.69 102 CYS A C 1
ATOM 834 O O . CYS A 1 102 ? -8.617 -10.424 11.681 1.00 74.69 102 CYS A O 1
ATOM 836 N N . PHE A 1 103 ? -7.634 -12.377 12.219 1.00 69.94 103 PHE A N 1
ATOM 837 C CA . PHE A 1 103 ? -8.682 -13.243 11.666 1.00 69.94 103 PHE A CA 1
ATOM 838 C C . PHE A 1 103 ? -10.094 -12.920 12.183 1.00 69.94 103 PHE A C 1
ATOM 840 O O . PHE A 1 103 ? -11.081 -13.177 11.506 1.00 69.94 103 PHE A O 1
ATOM 847 N N . SER A 1 104 ? -10.207 -12.334 13.377 1.00 67.81 104 SER A N 1
ATOM 848 C CA . SER A 1 104 ? -11.504 -12.019 13.979 1.00 67.81 104 SER A CA 1
ATOM 849 C C . SER A 1 104 ? -12.047 -10.636 13.625 1.00 67.81 104 SER A C 1
ATOM 851 O O . SER A 1 104 ? -13.260 -10.451 13.629 1.00 67.81 104 SER A O 1
ATOM 853 N N . CYS A 1 105 ? -11.181 -9.651 13.367 1.00 68.81 105 CYS A N 1
ATOM 854 C CA . CYS A 1 105 ? -11.614 -8.269 13.143 1.00 68.81 105 CYS A CA 1
ATOM 855 C C . CYS A 1 105 ? -11.170 -7.663 11.812 1.00 68.81 105 CYS A C 1
ATOM 857 O O . CYS A 1 105 ? -11.422 -6.486 11.596 1.00 68.81 105 CYS A O 1
ATOM 859 N N . GLY A 1 106 ? -10.473 -8.413 10.953 1.00 64.88 106 GLY A N 1
ATOM 860 C CA . GLY A 1 106 ? -10.091 -7.992 9.599 1.00 64.88 106 GLY A CA 1
ATOM 861 C C . GLY A 1 106 ? -9.013 -6.902 9.514 1.00 64.88 106 GLY A C 1
ATOM 862 O O . GLY A 1 106 ? -8.469 -6.666 8.439 1.00 64.88 106 GLY A O 1
ATOM 863 N N . VAL A 1 107 ? -8.655 -6.266 10.630 1.00 70.00 107 VAL A N 1
ATOM 864 C CA . VAL A 1 107 ? -7.656 -5.187 10.702 1.00 70.00 107 VAL A CA 1
ATOM 865 C C . VAL A 1 107 ? -6.236 -5.761 10.810 1.00 70.00 107 VAL A C 1
ATOM 867 O O . VAL A 1 107 ? -6.077 -6.769 11.504 1.00 70.00 107 VAL A O 1
ATOM 870 N N . PRO A 1 108 ? -5.207 -5.141 10.188 1.00 74.38 108 PRO A N 1
ATOM 871 C CA . PRO A 1 108 ? -3.808 -5.547 10.336 1.00 74.38 108 PRO A CA 1
ATOM 872 C C . PRO A 1 108 ? -3.398 -5.809 11.791 1.00 74.38 108 PRO A C 1
ATOM 874 O O . PRO A 1 108 ? -3.768 -5.048 12.687 1.00 74.38 108 PRO A O 1
ATOM 877 N N . GLN A 1 109 ? -2.623 -6.870 12.032 1.00 77.19 109 GLN A N 1
ATOM 878 C CA . GLN A 1 109 ? -2.170 -7.283 13.368 1.00 77.19 109 GLN A CA 1
ATOM 879 C C . GLN A 1 109 ? -1.459 -6.146 14.117 1.00 77.19 109 GLN A C 1
ATOM 881 O O . GLN A 1 109 ? -1.710 -5.955 15.303 1.00 77.19 109 GLN A O 1
ATOM 886 N N . ALA A 1 110 ? -0.684 -5.320 13.408 1.00 71.62 110 ALA A N 1
ATOM 887 C CA . ALA A 1 110 ? -0.021 -4.133 13.954 1.00 71.62 110 ALA A CA 1
ATOM 888 C C . ALA A 1 110 ? -0.972 -3.088 14.575 1.00 71.62 110 ALA A C 1
ATOM 890 O O . ALA A 1 110 ? -0.546 -2.273 15.388 1.00 71.62 110 ALA A O 1
ATOM 891 N N . LEU A 1 111 ? -2.253 -3.101 14.198 1.00 71.38 111 LEU A N 1
ATOM 892 C CA . LEU A 1 111 ? -3.280 -2.153 14.642 1.00 71.38 111 LEU A CA 1
ATOM 893 C C . LEU A 1 111 ? -4.366 -2.828 15.491 1.00 71.38 111 LEU A C 1
ATOM 895 O O . LEU A 1 111 ? -5.451 -2.279 15.671 1.00 71.38 111 LEU A O 1
ATOM 899 N N . CYS A 1 112 ? -4.136 -4.058 15.947 1.00 76.19 112 CYS A N 1
ATOM 900 C CA . CYS A 1 112 ? -5.110 -4.810 16.717 1.00 76.19 112 CYS A CA 1
ATOM 901 C C . CYS A 1 112 ? -4.547 -5.125 18.101 1.00 76.19 112 CYS A C 1
ATOM 903 O O . CYS A 1 112 ? -3.609 -5.900 18.224 1.00 76.19 112 CYS A O 1
ATOM 905 N N . ASN A 1 113 ? -5.202 -4.627 19.154 1.00 80.88 113 ASN A N 1
ATOM 906 C CA . ASN A 1 113 ? -4.816 -4.858 20.556 1.00 80.88 113 ASN A CA 1
ATOM 907 C C . ASN A 1 113 ? -4.833 -6.340 21.013 1.00 80.88 113 ASN A C 1
ATOM 909 O O . ASN A 1 113 ? -4.479 -6.635 22.153 1.00 80.88 113 ASN A O 1
ATOM 913 N N . GLN A 1 114 ? -5.245 -7.287 20.159 1.00 82.56 114 GLN A N 1
ATOM 914 C CA . GLN A 1 114 ? -5.041 -8.729 20.384 1.00 82.56 114 GLN A CA 1
ATOM 915 C C . GLN A 1 114 ? -3.625 -9.195 20.071 1.00 82.56 114 GLN A C 1
ATOM 917 O O . GLN A 1 114 ? -3.274 -10.314 20.432 1.00 82.56 114 GLN A O 1
ATOM 922 N N . TRP A 1 115 ? -2.845 -8.402 19.351 1.00 83.56 115 TRP A N 1
ATOM 923 C CA . TRP A 1 115 ? -1.553 -8.791 18.821 1.00 83.56 115 TRP A CA 1
ATOM 924 C C . TRP A 1 115 ? -0.491 -7.834 19.345 1.00 83.56 115 TRP A C 1
ATOM 926 O O . TRP A 1 115 ? -0.719 -6.635 19.486 1.00 83.56 115 TRP A O 1
ATOM 936 N N . LYS A 1 116 ? 0.679 -8.379 19.664 1.00 85.62 116 LYS A N 1
ATOM 937 C CA . LYS A 1 116 ? 1.850 -7.609 20.067 1.00 85.62 116 LYS A CA 1
ATOM 938 C C . LYS A 1 116 ? 3.053 -8.105 19.287 1.00 85.62 116 LYS A C 1
ATOM 940 O O . LYS A 1 116 ? 3.223 -9.312 19.125 1.00 85.62 116 LYS A O 1
ATOM 945 N N . GLU A 1 117 ? 3.885 -7.174 18.842 1.00 84.88 117 GLU A N 1
ATOM 946 C CA . GLU A 1 117 ? 5.158 -7.504 18.209 1.00 84.88 117 GLU A CA 1
ATOM 947 C C . GLU A 1 117 ? 6.066 -8.266 19.183 1.00 84.88 117 GLU A C 1
ATOM 949 O O . GLU A 1 117 ? 6.224 -7.874 20.343 1.00 84.88 117 GLU A O 1
ATOM 954 N N . GLU A 1 118 ? 6.669 -9.359 18.717 1.00 80.44 118 GLU A N 1
ATOM 955 C CA . GLU A 1 118 ? 7.623 -10.139 19.510 1.00 80.44 118 GLU A CA 1
ATOM 956 C C . GLU A 1 118 ? 8.948 -9.393 19.694 1.00 80.44 118 GLU A C 1
ATOM 958 O O . GLU A 1 118 ? 9.506 -9.399 20.789 1.00 80.44 118 GLU A O 1
ATOM 963 N N . GLN A 1 119 ? 9.449 -8.751 18.632 1.00 76.94 119 GLN A N 1
ATOM 964 C CA . GLN A 1 119 ? 10.796 -8.162 18.593 1.00 76.94 119 GLN A CA 1
ATOM 965 C C . GLN A 1 119 ? 10.815 -6.653 18.308 1.00 76.94 119 GLN A C 1
ATOM 967 O O . GLN A 1 119 ? 11.889 -6.063 18.242 1.00 76.94 119 GLN A O 1
ATOM 972 N N . GLY A 1 120 ? 9.653 -6.007 18.151 1.00 69.62 120 GLY A N 1
ATOM 973 C CA . GLY A 1 120 ? 9.577 -4.568 17.851 1.00 69.62 120 GLY A CA 1
ATOM 974 C C . GLY A 1 120 ? 10.028 -4.185 16.431 1.00 69.62 120 GLY A C 1
ATOM 975 O O . GLY A 1 120 ? 10.187 -3.007 16.122 1.00 69.62 120 GLY A O 1
ATOM 976 N N . ASP A 1 121 ? 10.286 -5.171 15.570 1.00 67.94 121 ASP A N 1
ATOM 977 C CA . ASP A 1 121 ? 10.634 -5.007 14.154 1.00 67.94 121 ASP A CA 1
ATOM 978 C C . ASP A 1 121 ? 9.393 -5.076 13.242 1.00 67.94 121 ASP A C 1
ATOM 980 O O . ASP A 1 121 ? 9.474 -4.902 12.017 1.00 67.94 121 ASP A O 1
ATOM 984 N N . GLY A 1 122 ? 8.239 -5.331 13.864 1.00 65.12 122 GLY A N 1
ATOM 985 C CA . GLY A 1 122 ? 6.982 -5.812 13.317 1.00 65.12 122 GLY A CA 1
ATOM 986 C C . GLY A 1 122 ? 7.101 -6.908 12.263 1.00 65.12 122 GLY A C 1
ATOM 987 O O . GLY A 1 122 ? 6.327 -6.946 11.320 1.00 65.12 122 GLY A O 1
ATOM 988 N N . GLY A 1 123 ? 8.070 -7.804 12.387 1.00 67.81 123 GLY A N 1
ATOM 989 C CA . GLY A 1 123 ? 7.934 -9.117 11.777 1.00 67.81 123 GLY A CA 1
ATOM 990 C C . GLY A 1 123 ? 6.842 -9.855 12.538 1.00 67.81 123 GLY A C 1
ATOM 991 O O . GLY A 1 123 ? 5.661 -9.754 12.230 1.00 67.81 123 GLY A O 1
ATOM 992 N N . ARG A 1 124 ? 7.220 -10.538 13.612 1.00 74.88 124 ARG A N 1
ATOM 993 C CA . ARG A 1 124 ? 6.327 -11.503 14.251 1.00 74.88 124 ARG A CA 1
ATOM 994 C C . ARG A 1 124 ? 5.381 -10.865 15.249 1.00 74.88 124 ARG A C 1
ATOM 996 O O . ARG A 1 124 ? 5.795 -10.076 16.100 1.00 74.88 124 ARG A O 1
ATOM 1003 N N . PHE A 1 125 ? 4.129 -11.304 15.200 1.00 78.75 125 PHE A N 1
ATOM 1004 C CA . PHE A 1 125 ? 3.096 -10.943 16.158 1.00 78.75 125 PHE A CA 1
ATOM 1005 C C . PHE A 1 125 ? 2.671 -12.164 16.964 1.00 78.75 125 PHE A C 1
ATOM 1007 O O . PHE A 1 125 ? 2.326 -13.206 16.409 1.00 78.75 125 PHE A O 1
ATOM 1014 N N . GLN A 1 126 ? 2.626 -12.004 18.281 1.00 84.06 126 GLN A N 1
ATOM 1015 C CA . GLN A 1 126 ? 2.053 -12.984 19.195 1.00 84.06 126 GLN A CA 1
ATOM 1016 C C . GLN A 1 126 ? 0.734 -12.473 19.764 1.00 84.06 126 GLN A C 1
ATOM 1018 O O . GLN A 1 126 ? 0.521 -11.268 19.930 1.00 84.06 126 GLN A O 1
ATOM 1023 N N . ARG A 1 127 ? -0.163 -13.407 20.074 1.00 82.94 127 ARG A N 1
ATOM 1024 C CA . ARG A 1 127 ? -1.468 -13.077 20.634 1.00 82.94 127 ARG A CA 1
ATOM 1025 C C . ARG A 1 127 ? -1.338 -12.713 22.114 1.00 82.94 127 ARG A C 1
ATOM 1027 O O . ARG A 1 127 ? -0.735 -13.444 22.895 1.00 82.94 127 ARG A O 1
ATOM 1034 N N . VAL A 1 128 ? -1.948 -11.602 22.505 1.00 84.44 128 VAL A N 1
ATOM 1035 C CA . VAL A 1 128 ? -2.003 -11.122 23.887 1.00 84.44 128 VAL A CA 1
ATOM 1036 C C . VAL A 1 128 ? -3.165 -11.804 24.610 1.00 84.44 128 VAL A C 1
ATOM 1038 O O . VAL A 1 128 ? -4.326 -11.672 24.219 1.00 84.44 128 VAL A O 1
ATOM 1041 N N . LEU A 1 12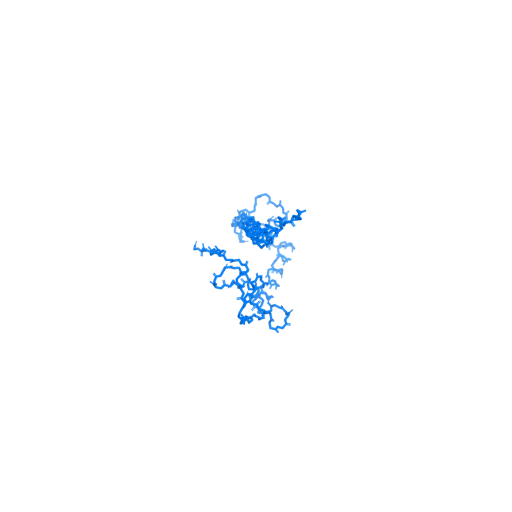9 ? -2.864 -12.530 25.689 1.00 73.62 129 LEU A N 1
ATOM 1042 C CA . LEU A 1 129 ? -3.875 -13.084 26.594 1.00 73.62 129 LEU A CA 1
ATOM 1043 C C . LEU A 1 129 ? -4.701 -11.947 27.212 1.00 73.62 129 LEU A C 1
ATOM 1045 O O . LEU A 1 129 ? -4.152 -11.042 27.832 1.00 73.62 129 LEU A O 1
ATOM 1049 N N . GLY A 1 130 ? -6.021 -11.987 27.018 1.00 71.06 130 GLY A N 1
ATOM 1050 C CA . GLY A 1 130 ? -6.930 -10.931 27.478 1.00 71.06 130 GLY A CA 1
ATOM 1051 C C . GLY A 1 130 ? -6.937 -9.663 26.615 1.00 71.06 130 GLY A C 1
ATOM 1052 O O . GLY A 1 130 ? -7.583 -8.689 26.997 1.00 71.06 130 GLY A O 1
ATOM 1053 N N . GLY A 1 131 ? -6.265 -9.660 25.456 1.00 69.06 131 GLY A N 1
ATOM 1054 C CA . GLY A 1 131 ? -6.392 -8.573 24.487 1.00 69.06 131 GLY A CA 1
ATOM 1055 C C . GLY A 1 131 ? -7.857 -8.350 24.101 1.00 69.06 131 GLY A C 1
ATOM 1056 O O . GLY A 1 131 ? -8.677 -9.269 24.156 1.00 69.06 131 GLY A O 1
ATOM 1057 N N . CYS A 1 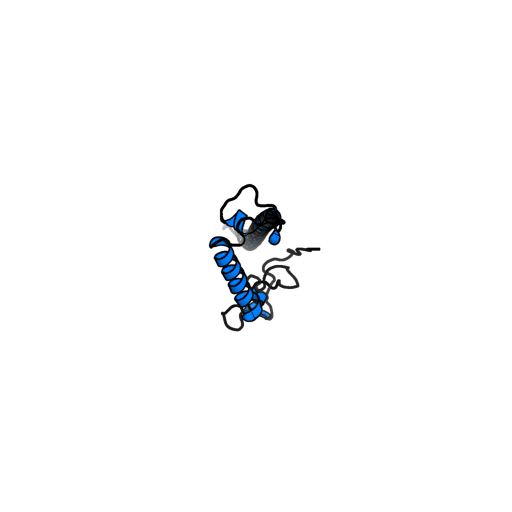132 ? -8.207 -7.129 23.709 1.00 67.69 132 CYS A N 1
ATOM 1058 C CA . CYS A 1 132 ? -9.526 -6.799 23.176 1.00 67.69 132 CYS A CA 1
ATOM 1059 C C . CYS A 1 132 ? -9.413 -6.471 21.684 1.00 67.69 132 CYS A C 1
ATOM 1061 O O . CYS A 1 132 ? -8.363 -6.051 21.201 1.00 67.69 132 CYS A O 1
ATOM 1063 N N . TRP A 1 133 ? -10.475 -6.696 20.911 1.00 67.56 133 TRP A N 1
ATOM 1064 C CA . TRP A 1 133 ? -10.482 -6.234 19.522 1.00 67.56 133 TRP A CA 1
ATOM 1065 C C . TRP A 1 133 ? -10.580 -4.715 19.514 1.00 67.56 133 TRP A C 1
ATOM 1067 O O . TRP A 1 133 ? -11.543 -4.158 20.035 1.00 67.56 133 TRP A O 1
ATOM 1077 N N . GLN A 1 134 ? -9.595 -4.055 18.903 1.00 65.19 134 GLN A N 1
ATOM 1078 C CA . GLN A 1 134 ? -9.621 -2.601 18.735 1.00 65.19 134 GLN A CA 1
ATOM 1079 C C . GLN A 1 134 ? -10.812 -2.156 17.875 1.00 65.19 134 GLN A C 1
ATOM 1081 O O . GLN A 1 134 ? -11.408 -1.113 18.125 1.00 65.19 134 GLN A O 1
ATOM 1086 N N . TYR A 1 135 ? -11.197 -2.985 16.904 1.00 61.75 135 TYR A N 1
ATOM 1087 C CA . TYR A 1 135 ? -12.280 -2.711 15.972 1.00 61.75 135 TYR A CA 1
ATOM 1088 C C . TYR A 1 135 ? -13.251 -3.896 15.941 1.00 61.75 135 TYR A C 1
ATOM 1090 O O . TYR A 1 135 ? -13.076 -4.841 15.180 1.00 61.75 135 TYR A O 1
ATOM 1098 N N . GLN A 1 136 ? -14.267 -3.902 16.802 1.00 54.81 136 GLN A N 1
ATOM 1099 C CA . GLN A 1 136 ? -15.344 -4.897 16.719 1.00 54.81 136 GLN A CA 1
ATOM 1100 C C . GLN A 1 136 ? -16.233 -4.608 15.497 1.00 54.81 136 GLN A C 1
ATOM 1102 O O . GLN A 1 136 ? -16.701 -3.485 15.332 1.00 54.81 136 GLN A O 1
ATOM 1107 N N . GLY A 1 137 ? -16.479 -5.619 14.655 1.00 51.69 137 GLY A N 1
ATOM 1108 C CA . GLY A 1 137 ? -17.435 -5.537 13.537 1.00 51.69 137 GLY A CA 1
ATOM 1109 C C . GLY A 1 137 ? -16.862 -5.132 12.173 1.00 51.69 137 GLY A C 1
ATOM 1110 O O . GLY A 1 137 ? -17.623 -5.038 11.218 1.00 51.69 137 GLY A O 1
ATOM 1111 N N . LEU A 1 138 ? -15.544 -4.946 12.048 1.00 51.97 138 LEU A N 1
ATOM 1112 C CA . LEU A 1 138 ? -14.851 -4.673 10.778 1.00 51.97 138 LEU A CA 1
ATOM 1113 C C . LEU A 1 138 ? -14.583 -5.975 9.988 1.00 51.97 138 LEU A C 1
ATOM 1115 O O . LEU A 1 138 ? -13.467 -6.271 9.578 1.00 51.97 138 LEU A O 1
ATOM 1119 N N . LEU A 1 139 ? -15.608 -6.806 9.784 1.00 45.50 139 LEU A N 1
ATOM 1120 C CA . LEU A 1 139 ? -15.503 -7.932 8.851 1.00 45.50 139 LEU A CA 1
ATOM 1121 C C . LEU A 1 139 ? -15.522 -7.383 7.420 1.00 45.50 139 LEU A C 1
ATOM 1123 O O . LEU A 1 139 ? -16.578 -7.247 6.807 1.00 45.50 139 LEU A O 1
ATOM 1127 N N . ILE A 1 140 ? -14.345 -7.063 6.881 1.00 47.34 140 ILE A N 1
ATOM 1128 C CA . ILE A 1 140 ? -14.185 -6.884 5.439 1.00 47.34 140 ILE A CA 1
ATOM 1129 C C . ILE A 1 140 ? -14.159 -8.288 4.826 1.00 47.34 140 ILE A C 1
ATOM 1131 O O . ILE A 1 140 ? -13.113 -8.923 4.723 1.00 47.34 140 ILE A O 1
ATOM 1135 N N . LEU A 1 141 ? -15.336 -8.792 4.452 1.00 35.81 141 LEU A N 1
ATOM 1136 C CA . LEU A 1 141 ? -15.454 -9.866 3.470 1.00 35.81 141 LEU A CA 1
ATOM 1137 C C . LEU A 1 141 ? -14.979 -9.294 2.130 1.00 35.81 141 LEU A C 1
ATOM 1139 O O . LEU A 1 141 ? -15.737 -8.622 1.436 1.00 35.81 141 LEU A O 1
ATOM 1143 N N . ILE A 1 142 ? -13.707 -9.506 1.800 1.00 35.72 142 ILE A N 1
ATOM 1144 C CA . ILE A 1 142 ? -13.228 -9.387 0.423 1.00 35.72 142 ILE A CA 1
ATOM 1145 C C . ILE A 1 142 ? -13.391 -10.784 -0.182 1.00 35.72 142 ILE A C 1
ATOM 1147 O O . ILE A 1 142 ? -12.576 -11.664 0.090 1.00 35.72 142 ILE A O 1
ATOM 1151 N N . TRP A 1 143 ? -14.485 -10.990 -0.913 1.00 33.59 143 TRP A N 1
ATOM 1152 C CA . TRP A 1 143 ? -14.619 -12.048 -1.917 1.00 33.59 143 TRP A CA 1
ATOM 1153 C C . TRP A 1 143 ? -14.573 -11.393 -3.293 1.00 33.59 143 TRP A C 1
ATOM 1155 O O . TRP A 1 143 ? -15.173 -10.299 -3.428 1.00 33.59 143 TRP A O 1
#

pLDDT: mean 71.54, std 14.51, range [33.59, 91.19]

Secondary structure (DSSP, 8-state):
-------SSSSSHHHHHHHHHHHHHHHHHHHHHHHHHHHHHHHHTTTTB-HHHHHTT-S--BS-STT-TTTTSHHHHHHHHHHHHHHHHHHHSSGGGGGPBPTTT-SBGGG-TTEEESSSSSS-EEEPTT---SSTT------

Sequence (143 aa):
SIRKQDGVAEVLRPQSQAVRESRQRTSDLRRGYKEVAEVQQQLKSCVGCCVVCRFVGEEQCYHQKDQCRRRDSEEWVAMEDRIRRVGKELFGGRRMEKFLSCFSCGVPQALCNQWKEEQGDGGRFQRVLGGCWQYQGLLILIW

Radius of gyration: 24.77 Å; Cα contacts (8 Å, |Δi|>4): 131; chains: 1; bounding box: 51×36×86 Å